Protein AF-A0A942ESG7-F1 (afdb_monomer_lite)

Sequence (180 aa):
MNRHSLRYFFATLFFISLSFQPDFSFAFRNLGAPVKEGISWGSYVGPGKTGRTDTIYVVLGRYKESVSLLAVHPDTGEIRQFDGPLPNEMGSWGFAVDQENRIYLGSYYHAHLLRFDPRTGMWEDLGRPAGESESFICALTTAPDGKIWGGTFPSAKLFSYDPKTGETKNLVALSIGDLE

Structure (mmCIF, N/CA/C/O backbone):
data_AF-A0A942ESG7-F1
#
_entry.id   AF-A0A942ESG7-F1
#
loop_
_atom_site.group_PDB
_atom_site.id
_atom_site.type_symbol
_atom_site.label_atom_id
_atom_site.label_alt_id
_atom_site.label_comp_id
_atom_site.label_asym_id
_atom_site.label_entity_id
_atom_site.label_seq_id
_atom_site.pdbx_PDB_ins_code
_atom_site.Cartn_x
_atom_site.Cartn_y
_atom_site.Cartn_z
_atom_site.occupancy
_atom_site.B_iso_or_equiv
_atom_site.auth_seq_id
_atom_site.auth_comp_id
_atom_site.auth_asym_id
_atom_site.auth_atom_id
_atom_site.pdbx_PDB_model_num
ATOM 1 N N . MET A 1 1 ? -8.367 60.942 74.902 1.00 49.50 1 MET A N 1
ATOM 2 C CA . MET A 1 1 ? -7.879 60.246 73.690 1.00 49.50 1 MET A CA 1
ATOM 3 C C . MET A 1 1 ? -8.460 60.971 72.480 1.00 49.50 1 MET A C 1
ATOM 5 O O . MET A 1 1 ? -9.675 61.055 72.366 1.00 49.50 1 MET A O 1
ATOM 9 N N . ASN A 1 2 ? -7.614 61.661 71.710 1.00 40.72 2 ASN A N 1
ATOM 10 C CA . ASN A 1 2 ? -8.004 62.770 70.826 1.00 40.72 2 ASN A CA 1
ATOM 11 C C . ASN A 1 2 ? -8.601 62.296 69.485 1.00 40.72 2 ASN A C 1
ATOM 13 O O . ASN A 1 2 ? -8.069 61.384 68.860 1.00 40.72 2 ASN A O 1
ATOM 17 N N . ARG A 1 3 ? -9.653 62.979 69.001 1.00 53.31 3 ARG A N 1
ATOM 18 C CA . ARG A 1 3 ? -10.424 62.695 67.761 1.00 53.31 3 ARG A CA 1
ATOM 19 C C . ARG A 1 3 ? -9.614 62.670 66.447 1.00 53.31 3 ARG A C 1
ATOM 21 O O . ARG A 1 3 ? -10.177 62.355 65.402 1.00 53.31 3 ARG A O 1
ATOM 28 N N . HIS A 1 4 ? -8.316 62.968 66.480 1.00 50.47 4 HIS A N 1
ATOM 29 C CA . HIS A 1 4 ? -7.444 63.013 65.302 1.00 50.47 4 HIS A CA 1
ATOM 30 C C . HIS A 1 4 ? -6.685 61.706 65.008 1.00 50.47 4 HIS A C 1
ATOM 32 O O . HIS A 1 4 ? -6.211 61.546 63.887 1.00 50.47 4 HIS A O 1
ATOM 38 N N . SER A 1 5 ? -6.614 60.740 65.936 1.00 51.72 5 SER A N 1
ATOM 39 C CA . SER A 1 5 ? -5.958 59.441 65.676 1.00 51.72 5 SER A CA 1
ATOM 40 C C . SER A 1 5 ? -6.880 58.391 65.040 1.00 51.72 5 SER A C 1
ATOM 42 O O . SER A 1 5 ? -6.401 57.420 64.464 1.00 51.72 5 SER A O 1
ATOM 44 N N . LEU A 1 6 ? -8.201 58.596 65.077 1.00 47.41 6 LEU A N 1
ATOM 45 C CA . LEU A 1 6 ? -9.182 57.646 64.534 1.00 47.41 6 LEU A CA 1
ATOM 46 C C . LEU A 1 6 ? -9.360 57.766 63.008 1.00 47.41 6 LEU A C 1
ATOM 48 O O . LEU A 1 6 ? -9.859 56.851 62.359 1.00 47.41 6 LEU A O 1
ATOM 52 N N . ARG A 1 7 ? -8.923 58.887 62.420 1.00 47.88 7 ARG A N 1
ATOM 53 C CA . ARG A 1 7 ? -9.094 59.182 60.989 1.00 47.88 7 ARG A CA 1
ATOM 54 C C . ARG A 1 7 ? -8.054 58.498 60.093 1.00 47.88 7 ARG A C 1
ATOM 56 O O . ARG A 1 7 ? -8.309 58.331 58.907 1.00 47.88 7 ARG A O 1
ATOM 63 N N . TYR A 1 8 ? -6.934 58.054 60.664 1.00 45.88 8 TYR A N 1
ATOM 64 C CA . TYR A 1 8 ? -5.909 57.292 59.944 1.00 45.88 8 TYR A CA 1
ATOM 65 C C . TYR A 1 8 ? -6.082 55.777 60.065 1.00 45.88 8 TYR A C 1
ATOM 67 O O . TYR A 1 8 ? -5.559 55.053 59.232 1.00 45.88 8 TYR A O 1
ATOM 75 N N . PHE A 1 9 ? -6.854 55.286 61.041 1.00 46.34 9 PHE A N 1
ATOM 76 C CA . PHE A 1 9 ? -7.061 53.844 61.222 1.00 46.34 9 PHE A CA 1
ATOM 77 C C . PHE A 1 9 ? -8.028 53.250 60.182 1.00 46.34 9 PHE A C 1
ATOM 79 O O . PHE A 1 9 ? -7.876 52.107 59.764 1.00 46.34 9 PHE A O 1
ATOM 86 N N . PHE A 1 10 ? -8.994 54.044 59.708 1.00 44.81 10 PHE A N 1
ATOM 87 C CA . PHE A 1 10 ? -9.919 53.623 58.648 1.00 44.81 10 PHE A CA 1
ATOM 88 C C . PHE A 1 10 ? -9.341 53.749 57.231 1.00 44.81 10 PHE A C 1
ATOM 90 O O . PHE A 1 10 ? -9.811 53.064 56.327 1.00 44.81 10 PHE A O 1
ATOM 97 N N . ALA A 1 11 ? -8.310 54.576 57.025 1.00 43.50 11 ALA A N 1
ATOM 98 C CA . ALA A 1 11 ? -7.682 54.735 55.711 1.00 43.50 11 ALA A CA 1
ATOM 99 C C . ALA A 1 11 ? -6.762 53.555 55.344 1.00 43.50 11 ALA A C 1
ATOM 101 O O . ALA A 1 11 ? -6.605 53.249 54.167 1.00 43.50 11 ALA A O 1
ATOM 102 N N . THR A 1 12 ? -6.200 52.849 56.329 1.00 45.75 12 THR A N 1
ATOM 103 C CA . THR A 1 12 ? -5.349 51.671 56.091 1.00 45.75 12 THR A CA 1
ATOM 104 C C . THR A 1 12 ? -6.135 50.374 55.910 1.00 45.75 12 THR A C 1
ATOM 106 O O . THR A 1 12 ? -5.632 49.457 55.268 1.00 45.75 12 THR A O 1
ATOM 109 N N . LEU A 1 13 ? -7.375 50.280 56.408 1.00 46.22 13 LEU A N 1
ATOM 110 C CA . LEU A 1 13 ? -8.170 49.052 56.269 1.00 46.22 13 LEU A CA 1
ATOM 111 C C . LEU A 1 13 ? -8.894 48.930 54.918 1.00 46.22 13 LEU A C 1
ATOM 113 O O . LEU A 1 13 ? -9.258 47.827 54.525 1.00 46.22 13 LEU A O 1
ATOM 117 N N . PHE A 1 14 ? -9.071 50.032 54.181 1.00 41.00 14 PHE A N 1
ATOM 118 C CA . PHE A 1 14 ? -9.708 50.010 52.856 1.00 41.00 14 PHE A CA 1
ATOM 119 C C . PHE A 1 14 ? -8.733 49.681 51.709 1.00 41.00 14 PHE A C 1
ATOM 121 O O . PHE A 1 14 ? -9.160 49.480 50.578 1.00 41.00 14 PHE A O 1
ATOM 128 N N . PHE A 1 15 ? -7.428 49.594 51.988 1.00 44.31 15 PHE A N 1
ATOM 129 C CA . PHE A 1 15 ? -6.408 49.266 50.983 1.00 44.31 15 PHE A CA 1
ATOM 130 C C . PHE A 1 15 ? -6.013 47.782 50.944 1.00 44.31 15 PHE A C 1
ATOM 132 O O . PHE A 1 15 ? -5.276 47.376 50.052 1.00 44.31 15 PHE A O 1
ATOM 139 N N . ILE A 1 16 ? -6.496 46.960 51.882 1.00 45.94 16 ILE A N 1
ATOM 140 C CA . ILE A 1 16 ? -6.141 45.529 51.959 1.00 45.94 16 ILE A CA 1
ATOM 141 C C . ILE A 1 16 ? -7.266 44.628 51.416 1.00 45.94 16 ILE A C 1
ATOM 143 O O . ILE A 1 16 ? -7.025 43.481 51.049 1.00 45.94 16 ILE A O 1
ATOM 147 N N . SER A 1 17 ? -8.491 45.138 51.273 1.00 46.31 17 SER A N 1
ATOM 148 C CA . SER A 1 17 ? -9.637 44.366 50.773 1.00 46.31 17 SER A CA 1
ATOM 149 C C . SER A 1 17 ? -9.781 44.335 49.244 1.00 46.31 17 SER A C 1
ATOM 151 O O . SER A 1 17 ? -10.730 43.732 48.750 1.00 46.31 17 SER A O 1
ATOM 153 N N . LEU A 1 18 ? -8.852 44.928 48.483 1.00 50.50 18 LEU A N 1
ATOM 154 C CA . LEU A 1 18 ? -8.934 45.017 47.017 1.00 50.50 18 LEU A CA 1
ATOM 155 C C . LEU A 1 18 ? -7.843 44.235 46.262 1.00 50.50 18 LEU A C 1
ATOM 157 O O . LEU A 1 18 ? -7.503 44.599 45.140 1.00 50.50 18 LEU A O 1
ATOM 161 N N . SER A 1 19 ? -7.306 43.161 46.853 1.00 50.06 19 SER A N 1
ATOM 162 C CA . SER A 1 19 ? -6.252 42.352 46.209 1.00 50.06 19 SER A CA 1
ATOM 163 C C . SER A 1 19 ? -6.524 40.850 46.153 1.00 50.06 19 SER A C 1
ATOM 165 O O . SER A 1 19 ? -5.665 40.108 45.691 1.00 50.06 19 SER A O 1
ATOM 167 N N . PHE A 1 20 ? -7.709 40.375 46.546 1.00 52.66 20 PHE A N 1
ATOM 168 C CA . PHE A 1 20 ? -8.137 39.025 46.165 1.00 52.66 20 PHE A CA 1
ATOM 169 C C . PHE A 1 20 ? -8.749 39.078 44.767 1.00 52.66 20 PHE A C 1
ATOM 171 O O . PHE A 1 20 ? -9.961 38.975 44.586 1.00 52.66 20 PHE A O 1
ATOM 178 N N . GLN A 1 21 ? -7.896 39.270 43.761 1.00 60.12 21 GLN A N 1
ATOM 179 C CA . GLN A 1 21 ? -8.247 38.754 42.448 1.00 60.12 21 GLN A CA 1
ATOM 180 C C . GLN A 1 21 ? -8.200 37.227 42.573 1.00 60.12 21 GLN A C 1
ATOM 182 O O . GLN A 1 21 ? -7.204 36.712 43.083 1.00 60.12 21 GLN A O 1
ATOM 187 N N . PRO A 1 22 ? -9.251 36.480 42.195 1.00 56.66 22 PRO A N 1
ATOM 188 C CA . PRO A 1 22 ? -9.067 35.057 41.975 1.00 56.66 22 PRO A CA 1
ATOM 189 C C . PRO A 1 22 ? -7.935 34.936 40.960 1.00 56.66 22 PRO A C 1
ATOM 191 O O . PRO A 1 22 ? -8.008 35.554 39.895 1.00 56.66 22 PRO A O 1
ATOM 194 N N . ASP A 1 23 ? -6.886 34.194 41.310 1.00 56.97 23 ASP A N 1
ATOM 195 C CA . ASP A 1 23 ? -5.891 33.753 40.346 1.00 56.97 23 ASP A CA 1
ATOM 196 C C . ASP A 1 23 ? -6.646 32.923 39.306 1.00 56.97 23 ASP A C 1
ATOM 198 O O . ASP A 1 23 ? -6.807 31.707 39.430 1.00 56.97 23 ASP A O 1
ATOM 202 N N . PHE A 1 24 ? -7.174 33.586 38.279 1.00 54.94 24 PHE A N 1
ATOM 203 C CA . PHE A 1 24 ? -7.526 32.925 37.044 1.00 54.94 24 PHE A CA 1
ATOM 204 C C . PHE A 1 24 ? -6.198 32.460 36.475 1.00 54.94 24 PHE A C 1
ATOM 206 O O . PHE A 1 24 ? -5.522 33.165 35.728 1.00 54.94 24 PHE A O 1
ATOM 213 N N . SER A 1 25 ? -5.803 31.255 36.883 1.00 60.84 25 SER A N 1
ATOM 214 C CA . SER A 1 25 ? -4.824 30.479 36.161 1.00 60.84 25 SER A CA 1
ATOM 215 C C . SER A 1 25 ? -5.419 30.274 34.777 1.00 60.84 25 SER A C 1
ATOM 217 O O . SER A 1 25 ? -6.235 29.381 34.542 1.00 60.84 25 SER A O 1
ATOM 219 N N . PHE A 1 26 ? -5.040 31.144 33.845 1.00 60.62 26 PHE A N 1
ATOM 220 C CA . PHE A 1 26 ? -5.055 30.801 32.440 1.00 60.62 26 PHE A CA 1
ATOM 221 C C . PHE A 1 26 ? -4.029 29.685 32.291 1.00 60.62 26 PHE A C 1
ATOM 223 O O . PHE A 1 26 ? -2.863 29.915 31.976 1.00 60.62 26 PHE A O 1
ATOM 230 N N . ALA A 1 27 ? -4.451 28.462 32.606 1.00 67.56 27 ALA A N 1
ATOM 231 C CA . ALA A 1 27 ? -3.692 27.281 32.283 1.00 67.56 27 ALA A CA 1
ATOM 232 C C . ALA A 1 27 ? -3.605 27.268 30.761 1.00 67.56 27 ALA A C 1
ATOM 234 O O . ALA A 1 27 ? -4.578 26.971 30.064 1.00 67.56 27 ALA A O 1
ATOM 235 N N . PHE A 1 28 ? -2.446 27.659 30.240 1.00 67.44 28 PHE A N 1
ATOM 236 C CA . PHE A 1 28 ? -2.124 27.439 28.848 1.00 67.44 28 PHE A CA 1
ATOM 237 C C . PHE A 1 28 ? -2.151 25.927 28.631 1.00 67.44 28 PHE A C 1
ATOM 239 O O . PHE A 1 28 ? -1.217 25.204 28.980 1.00 67.44 28 PHE A O 1
ATOM 246 N N . ARG A 1 29 ? -3.275 25.424 28.118 1.00 70.88 29 ARG A N 1
ATOM 247 C CA . ARG A 1 29 ? -3.389 24.032 27.717 1.00 70.88 29 ARG A CA 1
ATOM 248 C C . ARG A 1 29 ? -2.702 23.926 26.370 1.00 70.88 29 ARG A C 1
ATOM 250 O O . ARG A 1 29 ? -3.257 24.341 25.358 1.00 70.88 29 ARG A O 1
ATOM 257 N N . ASN A 1 30 ? -1.491 23.381 26.362 1.00 64.00 30 ASN A N 1
ATOM 258 C CA . ASN A 1 30 ? -0.851 22.983 25.120 1.00 64.00 30 ASN A CA 1
ATOM 259 C C . ASN A 1 30 ? -1.718 21.885 24.479 1.00 64.00 30 ASN A C 1
ATOM 261 O O . ASN A 1 30 ? -1.770 20.759 24.969 1.00 64.00 30 ASN A O 1
ATOM 265 N N . LEU A 1 31 ? -2.456 22.250 23.430 1.00 70.75 31 LEU A N 1
ATOM 266 C CA . LEU A 1 31 ? -3.305 21.345 22.651 1.00 70.75 31 LEU A CA 1
ATOM 267 C C . LEU A 1 31 ? -2.511 20.598 21.562 1.00 70.75 31 LEU A C 1
ATOM 269 O O . LEU A 1 31 ? -3.108 19.911 20.739 1.00 70.75 31 LEU A O 1
ATOM 273 N N . GLY A 1 32 ? -1.181 20.727 21.558 1.00 61.00 32 GLY A N 1
ATOM 274 C CA . GLY A 1 32 ? -0.298 20.245 20.504 1.00 61.00 32 GLY A CA 1
ATOM 275 C C . GLY A 1 32 ? -0.076 21.287 19.406 1.00 61.00 32 GLY A C 1
ATOM 276 O O . GLY A 1 32 ? -0.532 22.430 19.486 1.00 61.00 32 GLY A O 1
ATOM 277 N N . ALA A 1 33 ? 0.660 20.895 18.366 1.00 57.88 33 ALA A N 1
ATOM 278 C CA . ALA A 1 33 ? 0.777 21.705 17.161 1.00 57.88 33 ALA A CA 1
ATOM 279 C C . ALA A 1 33 ? -0.577 21.713 16.422 1.00 57.88 33 ALA A C 1
ATOM 281 O O . ALA A 1 33 ? -1.153 20.640 16.230 1.00 57.88 33 ALA A O 1
ATOM 282 N N . PRO A 1 34 ? -1.104 22.878 15.997 1.00 57.72 34 PRO A N 1
ATOM 283 C CA . PRO A 1 34 ? -2.307 22.908 15.171 1.00 57.72 34 PRO A CA 1
ATOM 284 C C . PRO A 1 34 ? -2.063 22.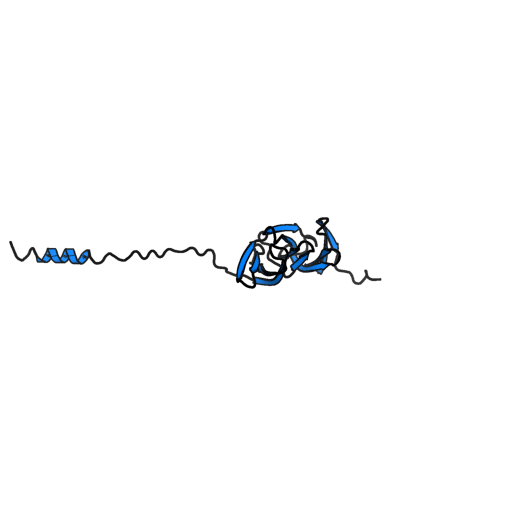117 13.881 1.00 57.72 34 PRO A C 1
ATOM 286 O O . PRO A 1 34 ? -0.980 22.222 13.300 1.00 57.72 34 PRO A O 1
ATOM 289 N N . VAL A 1 35 ? -3.059 21.353 13.417 1.00 57.06 35 VAL A N 1
ATOM 290 C CA . VAL A 1 35 ? -3.019 20.731 12.084 1.00 57.06 35 VAL A CA 1
ATOM 291 C C . VAL A 1 35 ? -2.985 21.869 11.070 1.00 57.06 35 VAL A C 1
ATOM 293 O O . VAL A 1 35 ? -3.993 22.537 10.855 1.00 57.06 35 VAL A O 1
ATOM 296 N N . LYS A 1 36 ? -1.803 22.159 10.520 1.00 58.41 36 LYS A N 1
ATOM 297 C CA . LYS A 1 36 ? -1.631 23.286 9.594 1.00 58.41 36 LYS A CA 1
ATOM 298 C C . LYS A 1 36 ? -2.203 22.964 8.218 1.00 58.41 36 LYS A C 1
ATOM 300 O O . LYS A 1 36 ? -2.781 23.846 7.608 1.00 58.41 36 LYS A O 1
ATOM 305 N N . GLU A 1 37 ? -2.115 21.701 7.807 1.00 64.31 37 GLU A N 1
ATOM 306 C CA . GLU A 1 37 ? -2.638 21.133 6.564 1.00 64.31 37 GLU A CA 1
ATOM 307 C C . GLU A 1 37 ? -2.850 19.626 6.789 1.00 64.31 37 GLU A C 1
ATOM 309 O O . GLU A 1 37 ? -1.988 18.963 7.363 1.00 64.31 37 GLU A O 1
ATOM 314 N N . GLY A 1 38 ? -3.991 19.078 6.368 1.00 68.19 38 GLY A N 1
ATOM 315 C CA . GLY A 1 38 ? -4.272 17.643 6.399 1.00 68.19 38 GLY A CA 1
ATOM 316 C C . GLY A 1 38 ? -5.084 17.268 5.169 1.00 68.19 38 GLY A C 1
ATOM 317 O O . GLY A 1 38 ? -6.184 17.781 4.976 1.00 68.19 38 GLY A O 1
ATOM 318 N N . ILE A 1 39 ? -4.526 16.417 4.312 1.00 83.50 39 ILE A N 1
ATOM 319 C CA . ILE A 1 39 ? -5.171 15.979 3.075 1.00 83.50 39 ILE A CA 1
ATOM 320 C C . ILE A 1 39 ? -5.760 14.595 3.321 1.00 83.50 39 ILE A C 1
ATOM 322 O O . ILE A 1 39 ? -5.032 13.667 3.671 1.00 83.50 39 ILE A O 1
ATOM 326 N N . SER A 1 40 ? -7.066 14.446 3.105 1.00 87.25 40 SER A N 1
ATOM 327 C CA . SER A 1 40 ? -7.681 13.129 2.943 1.00 87.25 40 SER A CA 1
ATOM 328 C C . SER A 1 40 ? -7.472 12.678 1.503 1.00 87.25 40 SER A C 1
ATOM 330 O O . SER A 1 40 ? -8.113 13.201 0.594 1.00 87.25 40 SER A O 1
ATOM 332 N N . TRP A 1 41 ? -6.568 11.725 1.297 1.00 86.88 41 TRP A N 1
ATOM 333 C CA . TRP A 1 41 ? -6.259 11.189 -0.029 1.00 86.88 41 TRP A CA 1
ATOM 334 C C . TRP A 1 41 ? -7.356 10.253 -0.515 1.00 86.88 41 TRP A C 1
ATOM 336 O O . TRP A 1 41 ? -7.747 10.309 -1.674 1.00 86.88 41 TRP A O 1
ATOM 346 N N . GLY A 1 42 ? -7.906 9.437 0.378 1.00 89.12 42 GLY A N 1
ATOM 347 C CA . GLY A 1 42 ? -8.994 8.531 0.047 1.00 89.12 42 GLY A CA 1
ATOM 348 C C . GLY A 1 42 ? -9.686 7.991 1.285 1.00 89.12 42 GLY A C 1
ATOM 349 O O . GLY A 1 42 ? -9.171 8.083 2.402 1.00 89.12 42 GLY A O 1
ATOM 350 N N . SER A 1 43 ? -10.875 7.440 1.072 1.00 93.62 43 SER A N 1
ATOM 351 C CA . SER A 1 43 ? -11.638 6.734 2.094 1.00 93.62 43 SER A CA 1
ATOM 352 C C . SER A 1 43 ? -12.091 5.394 1.537 1.00 93.62 43 SER A C 1
ATOM 354 O O . SER A 1 43 ? -12.679 5.339 0.459 1.00 93.62 43 SER A O 1
ATOM 356 N N . TYR A 1 44 ? -11.804 4.323 2.265 1.00 95.38 44 TYR A N 1
ATOM 357 C CA . TYR A 1 44 ? -11.986 2.950 1.811 1.00 95.38 44 TYR A CA 1
ATOM 358 C C . TYR A 1 44 ? -12.700 2.143 2.879 1.00 95.38 44 TYR A C 1
ATOM 360 O O . TYR A 1 44 ? -12.501 2.361 4.068 1.00 95.38 44 TYR A O 1
ATOM 368 N N . VAL A 1 45 ? -13.519 1.185 2.469 1.00 96.38 45 VAL A N 1
ATOM 369 C CA . VAL A 1 45 ? -14.067 0.191 3.392 1.00 96.38 45 VAL A CA 1
ATOM 370 C C . VAL A 1 45 ? -13.109 -0.995 3.418 1.00 96.38 45 VAL A C 1
ATOM 372 O O . VAL A 1 45 ? -12.670 -1.460 2.367 1.00 96.38 45 VAL A O 1
ATOM 375 N N . GLY A 1 46 ? -12.768 -1.475 4.610 1.00 96.19 46 GLY A N 1
ATOM 376 C CA . GLY A 1 46 ? -11.800 -2.550 4.782 1.00 96.19 46 GLY A CA 1
ATOM 377 C C . GLY A 1 46 ? -12.053 -3.405 6.022 1.00 96.19 46 GLY A C 1
ATOM 378 O O . GLY A 1 46 ? -13.001 -3.164 6.778 1.00 96.19 46 GLY A O 1
ATOM 379 N N . PRO A 1 47 ? -11.225 -4.441 6.215 1.00 97.56 47 PRO A N 1
ATOM 380 C CA . PRO A 1 47 ? -11.346 -5.344 7.346 1.00 97.56 47 PRO A CA 1
ATOM 381 C C . PRO A 1 47 ? -10.913 -4.673 8.651 1.00 97.56 47 PRO A C 1
ATOM 383 O O . PRO A 1 47 ? -9.861 -4.047 8.701 1.00 97.56 47 PRO A O 1
ATOM 386 N N . GLY A 1 48 ? -11.689 -4.843 9.718 1.00 95.06 48 GLY A N 1
ATOM 387 C CA . GLY A 1 48 ? -11.287 -4.470 11.070 1.00 95.06 48 GLY A CA 1
ATOM 388 C C . GLY A 1 48 ? -10.444 -5.547 11.758 1.00 95.06 48 GLY A C 1
ATOM 389 O O . GLY A 1 48 ? -10.005 -6.530 11.160 1.00 95.06 48 GLY A O 1
ATOM 390 N N . LYS A 1 49 ? -10.265 -5.415 13.079 1.00 93.69 49 LYS A N 1
ATOM 391 C CA . LYS A 1 49 ? -9.448 -6.339 13.899 1.00 93.69 49 LYS A CA 1
ATOM 392 C C . LYS A 1 49 ? -9.882 -7.806 13.839 1.00 93.69 49 LYS A C 1
ATOM 394 O O . LYS A 1 49 ? -9.077 -8.694 14.105 1.00 93.69 49 LYS A O 1
ATOM 399 N N . THR A 1 50 ? -11.156 -8.055 13.552 1.00 92.94 50 THR A N 1
ATOM 400 C CA . THR A 1 50 ? -11.737 -9.403 13.493 1.00 92.94 50 THR A CA 1
ATOM 401 C C . THR A 1 50 ? -11.626 -10.038 12.104 1.00 92.94 50 THR A C 1
ATOM 403 O O . THR A 1 50 ? -12.032 -11.183 11.931 1.00 92.94 50 THR A O 1
ATOM 406 N N . GLY A 1 51 ? -11.110 -9.302 11.111 1.00 93.06 51 GLY A N 1
ATOM 407 C CA . GLY A 1 51 ? -11.106 -9.700 9.702 1.00 93.06 51 GLY A CA 1
ATOM 408 C C . GLY A 1 51 ? -12.448 -9.493 8.993 1.00 93.06 51 GLY A C 1
ATOM 409 O O . GLY A 1 51 ? -12.537 -9.703 7.789 1.00 93.06 51 GLY A O 1
ATOM 410 N N . ARG A 1 52 ? -13.503 -9.068 9.702 1.00 94.56 52 ARG A N 1
ATOM 411 C CA . ARG A 1 52 ? -14.761 -8.662 9.064 1.00 94.56 52 ARG A CA 1
ATOM 412 C C . ARG A 1 52 ? -14.591 -7.288 8.436 1.00 94.56 52 ARG A C 1
ATOM 414 O O . ARG A 1 52 ? -13.946 -6.419 9.008 1.00 94.56 52 ARG A O 1
ATOM 421 N N . THR A 1 53 ? -15.204 -7.085 7.278 1.00 95.62 53 THR A N 1
ATOM 422 C CA . THR A 1 53 ? -15.281 -5.780 6.619 1.00 95.62 53 THR A CA 1
ATOM 423 C C . THR A 1 53 ? -16.277 -4.882 7.353 1.00 95.62 53 THR A C 1
ATOM 425 O O . THR A 1 53 ? -17.465 -4.876 7.043 1.00 95.62 53 THR A O 1
ATOM 428 N N . ASP A 1 54 ? -15.796 -4.177 8.372 1.00 95.88 54 ASP A N 1
ATOM 429 C CA . ASP A 1 54 ? -16.602 -3.372 9.298 1.00 95.88 54 ASP A CA 1
ATOM 430 C C . ASP A 1 54 ? -15.935 -2.036 9.665 1.00 95.88 54 ASP A C 1
ATOM 432 O O . ASP A 1 54 ? -16.366 -1.356 10.592 1.00 95.88 54 ASP A O 1
ATOM 436 N N . THR A 1 55 ? -14.878 -1.648 8.948 1.00 98.00 55 THR A N 1
ATOM 437 C CA . THR A 1 55 ? -14.072 -0.468 9.268 1.00 98.00 55 THR A CA 1
ATOM 438 C C . THR A 1 55 ? -13.951 0.441 8.048 1.00 98.00 55 THR A C 1
ATOM 440 O O . THR A 1 55 ? -13.706 -0.021 6.932 1.00 98.00 55 THR A O 1
ATOM 443 N N . ILE A 1 56 ? -14.103 1.750 8.261 1.00 97.50 56 ILE A N 1
ATOM 444 C CA . ILE A 1 56 ? -13.784 2.772 7.260 1.00 97.50 56 ILE A CA 1
ATOM 445 C C . ILE A 1 56 ? -12.357 3.251 7.510 1.00 97.50 56 ILE A C 1
ATOM 447 O O . ILE A 1 56 ? -12.014 3.672 8.611 1.00 97.50 56 ILE A O 1
ATOM 451 N N . TYR A 1 57 ? -11.536 3.212 6.476 1.00 96.56 57 TYR A N 1
ATOM 452 C CA . TYR A 1 57 ? -10.167 3.684 6.476 1.00 96.56 57 TYR A CA 1
ATOM 453 C C . TYR A 1 57 ? -10.060 5.020 5.762 1.00 96.56 57 TYR A C 1
ATOM 455 O O . TYR A 1 57 ? -10.403 5.108 4.588 1.00 96.56 57 TYR A O 1
ATOM 463 N N . VAL A 1 58 ? -9.545 6.044 6.439 1.00 94.81 58 VAL A N 1
ATOM 464 C CA . VAL A 1 58 ? -9.216 7.335 5.820 1.00 94.81 58 VAL A CA 1
ATOM 465 C C . VAL A 1 58 ? -7.702 7.465 5.734 1.00 94.81 58 VAL A C 1
ATOM 467 O O . VAL A 1 58 ? -7.012 7.410 6.753 1.00 94.81 58 VAL A O 1
ATOM 470 N N . VAL A 1 59 ? -7.187 7.632 4.517 1.00 93.62 59 VAL A N 1
ATOM 471 C CA . VAL A 1 59 ? -5.756 7.839 4.270 1.00 93.62 59 VAL A CA 1
ATOM 472 C C . VAL A 1 59 ? -5.461 9.324 4.387 1.00 93.62 59 VAL A C 1
ATOM 474 O O . VAL A 1 59 ? -5.868 10.121 3.540 1.00 93.62 59 VAL A O 1
ATOM 477 N N . LEU A 1 60 ? -4.751 9.697 5.445 1.00 90.38 60 LEU A N 1
ATOM 478 C CA . LEU A 1 60 ? -4.315 11.059 5.685 1.00 90.38 60 LEU A CA 1
ATOM 479 C C . LEU A 1 60 ? -2.867 11.247 5.245 1.00 90.38 60 LEU A C 1
ATOM 481 O O . LEU A 1 60 ? -1.976 10.464 5.573 1.00 90.38 60 LEU A O 1
ATOM 485 N N . GLY A 1 61 ? -2.638 12.334 4.521 1.00 85.88 61 GLY A N 1
ATOM 486 C CA . GLY A 1 61 ? -1.317 12.804 4.152 1.00 85.88 61 GLY A CA 1
ATOM 487 C C . GLY A 1 61 ? -1.085 14.205 4.690 1.00 85.88 61 GLY A C 1
ATOM 488 O O . GLY A 1 61 ? -1.972 15.062 4.653 1.00 85.88 61 GLY A O 1
ATOM 489 N N . ARG A 1 62 ? 0.128 14.425 5.181 1.00 82.94 62 ARG A N 1
ATOM 490 C CA . ARG A 1 62 ? 0.641 15.724 5.604 1.00 82.94 62 ARG A CA 1
ATOM 491 C C . ARG A 1 62 ? 1.966 15.942 4.887 1.00 82.94 62 ARG A C 1
ATOM 493 O O . ARG A 1 62 ? 2.722 14.997 4.659 1.00 82.94 62 ARG A O 1
ATOM 500 N N . TYR A 1 63 ? 2.211 17.174 4.461 1.00 81.06 63 TYR A N 1
ATOM 501 C CA . TYR A 1 63 ? 3.395 17.490 3.673 1.00 81.06 63 TYR A CA 1
ATOM 502 C C . TYR A 1 63 ? 4.671 17.170 4.462 1.00 81.06 63 TYR A C 1
ATOM 504 O O . TYR A 1 63 ? 4.835 17.653 5.579 1.00 81.06 63 TYR A O 1
ATOM 512 N N . LYS A 1 64 ? 5.576 16.380 3.865 1.00 80.31 64 LYS A N 1
ATOM 513 C CA . LYS A 1 64 ? 6.828 15.909 4.494 1.00 80.31 64 LYS A CA 1
ATOM 514 C C . LYS A 1 64 ? 6.626 15.214 5.849 1.00 80.31 64 LYS A C 1
ATOM 516 O O . LYS A 1 64 ? 7.477 15.289 6.726 1.00 80.31 64 LYS A O 1
ATOM 521 N N . GLU A 1 65 ? 5.528 14.494 6.015 1.00 87.12 65 GLU A N 1
ATOM 522 C CA . GLU A 1 65 ? 5.310 13.622 7.170 1.00 87.12 65 GLU A CA 1
ATOM 523 C C . GLU A 1 65 ? 4.960 12.207 6.700 1.00 87.12 65 GLU A C 1
ATOM 525 O O . GLU A 1 65 ? 4.762 11.973 5.507 1.00 87.12 65 GLU A O 1
ATOM 530 N N . SER A 1 66 ? 4.910 11.261 7.637 1.00 88.94 66 SER A N 1
ATOM 531 C CA . SER A 1 66 ? 4.423 9.911 7.361 1.00 88.94 66 SER A CA 1
ATOM 532 C C . SER A 1 66 ? 2.950 9.937 6.946 1.00 88.94 66 SER A C 1
ATOM 534 O O . SER A 1 66 ? 2.156 10.737 7.451 1.00 88.94 66 SER A O 1
ATOM 536 N N . VAL A 1 67 ? 2.556 9.003 6.083 1.00 90.44 67 VAL A N 1
ATOM 537 C CA . VAL A 1 67 ? 1.149 8.636 5.902 1.00 90.44 67 VAL A CA 1
ATOM 538 C C . VAL A 1 67 ? 0.534 8.256 7.249 1.00 90.44 67 VAL A C 1
ATOM 540 O O . VAL A 1 67 ? 1.153 7.547 8.038 1.00 90.44 67 VAL A O 1
ATOM 543 N N . SER A 1 68 ? -0.692 8.695 7.509 1.00 91.25 68 SER A N 1
ATOM 544 C CA . SER A 1 68 ? -1.477 8.244 8.659 1.00 91.25 68 SER A CA 1
ATOM 545 C C . SER A 1 68 ? -2.733 7.543 8.154 1.00 91.25 68 SER A C 1
ATOM 547 O O . SER A 1 68 ? -3.411 8.032 7.253 1.00 91.25 68 SER A O 1
ATOM 549 N N . LEU A 1 69 ? -3.072 6.404 8.745 1.00 93.62 69 LEU A N 1
ATOM 550 C CA . LEU A 1 69 ? -4.292 5.667 8.448 1.00 93.62 69 LEU A CA 1
ATOM 551 C C . LEU A 1 69 ? -5.251 5.792 9.631 1.00 93.62 69 LEU A C 1
ATOM 553 O O . LEU A 1 69 ? -4.939 5.357 10.740 1.00 93.62 69 LEU A O 1
ATOM 557 N N . LEU A 1 70 ? -6.417 6.393 9.403 1.00 95.12 70 LEU A N 1
ATOM 558 C CA . LEU A 1 70 ? -7.484 6.428 10.397 1.00 95.12 70 LEU A CA 1
ATOM 559 C C . LEU A 1 70 ? -8.413 5.240 10.187 1.00 95.12 70 LEU A C 1
ATOM 561 O O . LEU A 1 70 ? -9.032 5.139 9.135 1.00 95.12 70 LEU A O 1
ATOM 565 N N . ALA A 1 71 ? -8.540 4.380 11.190 1.00 96.88 71 ALA A N 1
ATOM 566 C CA . ALA A 1 71 ? -9.572 3.356 11.266 1.00 96.88 71 ALA A CA 1
ATOM 567 C C . ALA A 1 71 ? -10.776 3.920 12.027 1.00 96.88 71 ALA A C 1
ATOM 569 O O . ALA A 1 71 ? -10.660 4.260 13.206 1.00 96.88 71 ALA A O 1
ATOM 570 N N . VAL A 1 72 ? -11.916 4.020 11.352 1.00 97.62 72 VAL A N 1
ATOM 571 C CA . VAL A 1 72 ? -13.162 4.577 11.875 1.00 97.62 72 VAL A CA 1
ATOM 572 C C . VAL A 1 72 ? -14.197 3.464 11.971 1.00 97.62 72 VAL A C 1
ATOM 574 O O . VAL A 1 72 ? -14.527 2.825 10.969 1.00 97.62 72 VAL A O 1
ATOM 577 N N . HIS A 1 73 ? -14.728 3.245 13.172 1.00 96.19 73 HIS A N 1
ATOM 578 C CA . HIS A 1 73 ? -15.880 2.372 13.359 1.00 96.19 73 HIS A CA 1
ATOM 579 C C . HIS A 1 73 ? -17.138 3.101 12.857 1.00 96.19 73 HIS A C 1
ATOM 581 O O . HIS A 1 73 ? -17.484 4.147 13.413 1.00 96.19 73 HIS A O 1
ATOM 587 N N . PRO A 1 74 ? -17.851 2.579 11.844 1.00 95.00 74 PRO A N 1
ATOM 588 C CA . PRO A 1 74 ? -18.920 3.315 11.170 1.00 95.00 74 PRO A CA 1
ATOM 589 C C . PRO A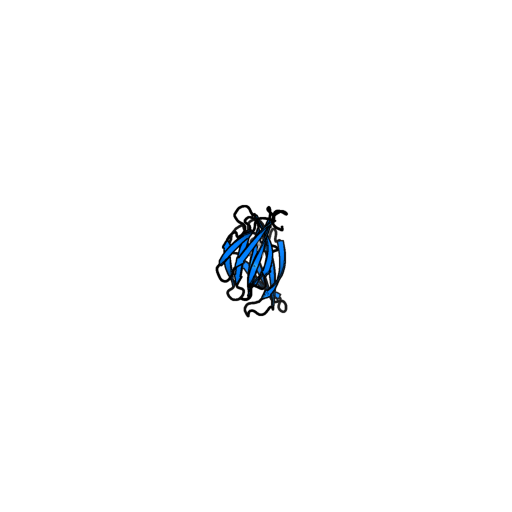 1 74 ? -20.111 3.618 12.088 1.00 95.00 74 PRO A C 1
ATOM 591 O O . PRO A 1 74 ? -20.656 4.714 12.019 1.00 95.00 74 PRO A O 1
ATOM 594 N N . ASP A 1 75 ? -20.479 2.689 12.979 1.00 94.25 75 ASP A N 1
ATOM 595 C CA . ASP A 1 75 ? -21.656 2.877 13.843 1.00 94.25 75 ASP A CA 1
ATOM 596 C C . ASP A 1 75 ? -21.404 3.793 15.050 1.00 94.25 75 ASP A C 1
ATOM 598 O O . ASP A 1 75 ? -22.285 4.548 15.456 1.00 94.25 75 ASP A O 1
ATOM 602 N N . THR A 1 76 ? -20.219 3.711 15.663 1.00 95.81 76 THR A N 1
ATOM 603 C CA . THR A 1 76 ? -19.907 4.424 16.913 1.00 95.81 76 THR A CA 1
ATOM 604 C C . THR A 1 76 ? -19.129 5.714 16.686 1.00 95.81 76 THR A C 1
ATOM 606 O O . THR A 1 76 ? -19.089 6.565 17.572 1.00 95.81 76 THR A O 1
ATOM 609 N N . GLY A 1 77 ? -18.476 5.854 15.530 1.00 94.56 77 GLY A N 1
ATOM 610 C CA . GLY A 1 77 ? -17.539 6.937 15.261 1.00 94.56 77 GLY A CA 1
ATOM 611 C C . GLY A 1 77 ? -16.232 6.838 16.053 1.00 94.56 77 GLY A C 1
ATOM 612 O O . GLY A 1 77 ? -15.487 7.812 16.080 1.00 94.56 77 GLY A O 1
ATOM 613 N N . GLU A 1 78 ? -15.927 5.708 16.709 1.00 96.19 78 GLU A N 1
ATOM 614 C CA . GLU A 1 78 ? -14.619 5.512 17.347 1.00 96.19 78 GLU A CA 1
ATOM 615 C C . GLU A 1 78 ? -13.514 5.572 16.281 1.00 96.19 78 GLU A C 1
ATOM 617 O O . GLU A 1 78 ? -13.580 4.867 15.272 1.00 96.19 78 GLU A O 1
ATOM 622 N N . ILE A 1 79 ? -12.490 6.398 16.515 1.00 95.75 79 ILE A N 1
ATOM 623 C CA . ILE A 1 79 ? -11.365 6.596 15.595 1.00 95.75 79 ILE A CA 1
ATOM 624 C C . ILE A 1 79 ? -10.076 6.114 16.249 1.00 95.75 79 ILE A C 1
ATOM 626 O O . ILE A 1 79 ? -9.769 6.467 17.389 1.00 95.75 79 ILE A O 1
ATOM 630 N N . ARG A 1 80 ? -9.280 5.357 15.494 1.00 95.44 80 ARG A N 1
ATOM 631 C CA . ARG A 1 80 ? -7.897 5.014 15.840 1.00 95.44 80 ARG A CA 1
ATOM 632 C C . ARG A 1 80 ? -6.973 5.443 14.714 1.00 95.44 80 ARG A C 1
ATOM 634 O O . ARG A 1 80 ? -7.239 5.136 13.557 1.00 95.44 80 ARG A O 1
ATOM 641 N N . GLN A 1 81 ? -5.893 6.130 15.058 1.00 94.81 81 GLN A N 1
ATOM 642 C CA . GLN A 1 81 ? -4.882 6.564 14.101 1.00 94.81 81 GLN A CA 1
ATOM 643 C C . GLN A 1 81 ? -3.664 5.647 14.164 1.00 94.81 81 GLN A C 1
ATOM 645 O O . GLN A 1 81 ? -3.189 5.318 15.250 1.00 94.81 81 GLN A O 1
ATOM 650 N N . PHE A 1 82 ? -3.151 5.284 12.992 1.00 94.75 82 PHE A N 1
ATOM 651 C CA . PHE A 1 82 ? -1.912 4.536 12.826 1.00 94.75 82 PHE A CA 1
ATOM 652 C C . PHE A 1 82 ? -0.981 5.314 11.904 1.00 94.75 82 PHE A C 1
ATOM 654 O O . PHE A 1 82 ? -1.298 5.512 10.733 1.00 94.75 82 PHE A O 1
ATOM 661 N N . ASP A 1 83 ? 0.163 5.746 12.420 1.00 93.06 83 ASP A N 1
ATOM 662 C CA . ASP A 1 83 ? 1.171 6.433 11.615 1.00 93.06 83 ASP A CA 1
ATOM 663 C C . ASP A 1 83 ? 2.075 5.411 10.918 1.00 93.06 83 ASP A C 1
ATOM 665 O O . ASP A 1 83 ? 2.506 4.427 11.522 1.00 93.06 83 ASP A O 1
ATOM 669 N N . GLY A 1 84 ? 2.320 5.635 9.630 1.00 92.75 84 GLY A N 1
ATOM 670 C CA . GLY A 1 84 ? 3.149 4.791 8.785 1.00 92.75 84 GLY A CA 1
ATOM 671 C C . GLY A 1 84 ? 4.629 4.837 9.182 1.00 92.75 84 GLY A C 1
ATOM 672 O O . GLY A 1 84 ? 5.083 5.783 9.835 1.00 92.75 84 GLY A O 1
ATOM 673 N N . PRO A 1 85 ? 5.411 3.828 8.767 1.00 94.12 85 PRO A N 1
ATOM 674 C CA . PRO A 1 85 ? 6.745 3.582 9.310 1.00 94.12 85 PRO A CA 1
ATOM 675 C C . PRO A 1 85 ? 7.826 4.505 8.734 1.00 94.12 85 PRO A C 1
ATOM 677 O O . PRO A 1 85 ? 8.915 4.592 9.297 1.00 94.12 85 PRO A O 1
ATOM 680 N N . LEU A 1 86 ? 7.548 5.184 7.617 1.00 92.06 86 LEU A N 1
ATOM 681 C CA . LEU A 1 86 ? 8.530 5.983 6.895 1.00 92.06 86 LEU A CA 1
ATOM 682 C C . LEU A 1 86 ? 8.301 7.484 7.112 1.00 92.06 86 LEU A C 1
ATOM 684 O O . LEU A 1 86 ? 7.239 7.993 6.743 1.00 92.06 86 LEU A O 1
ATOM 688 N N . PRO A 1 87 ? 9.281 8.214 7.676 1.00 89.69 87 PRO A N 1
ATOM 689 C CA . PRO A 1 87 ? 9.182 9.658 7.809 1.00 89.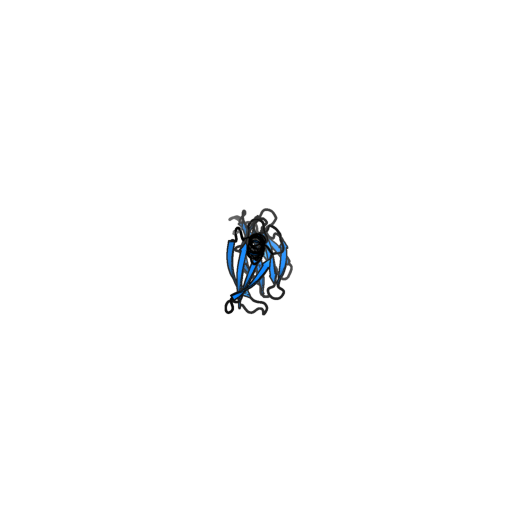69 87 PRO A CA 1
ATOM 690 C C . PRO A 1 87 ? 9.267 10.322 6.434 1.00 89.69 87 PRO A C 1
ATOM 692 O O . PRO A 1 87 ? 10.074 9.934 5.594 1.00 89.69 87 PRO A O 1
ATOM 695 N N . ASN A 1 88 ? 8.503 11.395 6.242 1.00 88.12 88 ASN A N 1
ATOM 696 C CA . ASN A 1 88 ? 8.434 12.156 4.990 1.00 88.12 88 ASN A CA 1
ATOM 697 C C . ASN A 1 88 ? 7.863 11.392 3.786 1.00 88.12 88 ASN A C 1
ATOM 699 O O . ASN A 1 88 ? 7.967 11.904 2.678 1.00 88.12 88 ASN A O 1
ATOM 703 N N . GLU A 1 89 ? 7.249 10.227 3.984 1.00 88.38 89 GLU A N 1
ATOM 704 C CA . GLU A 1 89 ? 6.542 9.485 2.940 1.00 88.38 89 GLU A CA 1
ATOM 705 C C . GLU A 1 89 ? 5.035 9.696 3.095 1.00 88.38 89 GLU A C 1
ATOM 707 O O . GLU A 1 89 ? 4.387 9.084 3.949 1.00 88.38 89 GLU A O 1
ATOM 712 N N . MET A 1 90 ? 4.466 10.579 2.274 1.00 85.88 90 MET A N 1
ATOM 713 C CA . MET A 1 90 ? 3.045 10.924 2.350 1.00 85.88 90 MET A CA 1
ATOM 714 C C . MET A 1 90 ? 2.172 9.810 1.736 1.00 85.88 90 MET A C 1
ATOM 716 O O . MET A 1 90 ? 2.659 8.971 0.987 1.00 85.88 90 MET A O 1
ATOM 720 N N . GLY A 1 91 ? 0.879 9.771 2.077 1.00 73.81 91 GLY A N 1
ATOM 721 C CA . GLY A 1 91 ? -0.049 8.718 1.646 1.00 73.81 91 GLY A CA 1
ATOM 722 C C . GLY A 1 91 ? -0.340 8.645 0.144 1.00 73.81 91 GLY A C 1
ATOM 723 O O . GLY A 1 91 ? 0.120 9.463 -0.650 1.00 73.81 91 GLY A O 1
ATOM 724 N N . SER A 1 92 ? -1.145 7.647 -0.230 1.00 73.12 92 SER A N 1
ATOM 725 C CA . SER A 1 92 ? -1.517 7.338 -1.613 1.00 73.12 92 SER A CA 1
ATOM 726 C C . SER A 1 92 ? -3.021 7.158 -1.813 1.00 73.12 92 SER A C 1
ATOM 728 O O . SER A 1 92 ? -3.771 6.888 -0.876 1.00 73.12 92 SER A O 1
ATOM 730 N N . TRP A 1 93 ? -3.447 7.292 -3.073 1.00 76.81 93 TRP A N 1
ATOM 731 C CA . TRP A 1 93 ? -4.744 6.826 -3.569 1.00 76.81 93 TRP A CA 1
ATOM 732 C C . TRP A 1 93 ? -4.814 5.301 -3.737 1.00 76.81 93 TRP A C 1
ATOM 734 O O . TRP A 1 93 ? -5.897 4.733 -3.755 1.00 76.81 93 TRP A O 1
ATOM 744 N N . GLY A 1 94 ? -3.685 4.611 -3.865 1.00 80.50 94 GLY A N 1
ATOM 745 C CA . GLY A 1 94 ? -3.645 3.159 -3.959 1.00 80.50 94 GLY A CA 1
ATOM 746 C C . GLY A 1 94 ? -3.990 2.517 -2.622 1.00 80.50 94 GLY A C 1
ATOM 747 O O . GLY A 1 94 ? -3.255 2.698 -1.654 1.00 80.50 94 GLY A O 1
ATOM 748 N N . PHE A 1 95 ? -5.076 1.746 -2.597 1.00 93.88 95 PHE A N 1
ATOM 749 C CA . PHE A 1 95 ? -5.522 0.939 -1.465 1.00 93.88 95 PHE A CA 1
ATOM 750 C C . PHE A 1 95 ? -5.939 -0.439 -1.979 1.00 93.88 95 PHE A C 1
ATOM 752 O O . PHE A 1 95 ? -6.770 -0.539 -2.880 1.00 93.88 95 PHE A O 1
ATOM 759 N N . ALA A 1 96 ? -5.386 -1.500 -1.402 1.00 97.25 96 ALA A N 1
ATOM 760 C CA . ALA A 1 96 ? -5.790 -2.871 -1.698 1.00 97.25 96 ALA A CA 1
ATOM 761 C C . ALA A 1 96 ? -5.835 -3.709 -0.419 1.00 97.25 96 ALA A C 1
ATOM 763 O O . ALA A 1 96 ? -5.172 -3.387 0.564 1.00 97.25 96 ALA A O 1
ATOM 764 N N . VAL A 1 97 ? -6.618 -4.786 -0.435 1.00 97.94 97 VAL A N 1
ATOM 765 C CA . VAL A 1 97 ? -6.734 -5.737 0.678 1.00 97.94 97 VAL A CA 1
ATOM 766 C C . VAL A 1 97 ? -6.423 -7.127 0.150 1.00 97.94 97 VAL A C 1
ATOM 768 O O . VAL A 1 97 ? -6.974 -7.522 -0.879 1.00 97.94 97 VAL A O 1
ATOM 771 N N . ASP A 1 98 ? -5.535 -7.858 0.813 1.00 97.38 98 ASP A N 1
ATOM 772 C CA . ASP A 1 98 ? -5.227 -9.239 0.440 1.00 97.38 98 ASP A CA 1
ATOM 773 C C . ASP A 1 98 ? -6.175 -10.265 1.085 1.00 97.38 98 ASP A C 1
ATOM 775 O O . ASP A 1 98 ? -7.119 -9.930 1.802 1.00 97.38 98 ASP A O 1
ATOM 779 N N . GLN A 1 99 ? -5.933 -11.547 0.808 1.00 94.88 99 GLN A N 1
ATOM 780 C CA . GLN A 1 99 ? -6.760 -12.654 1.301 1.00 94.88 99 GLN A CA 1
ATOM 781 C C . GLN A 1 99 ? -6.621 -12.871 2.817 1.00 94.88 99 GLN A C 1
ATOM 783 O O . GLN A 1 99 ? -7.485 -13.488 3.439 1.00 94.88 99 GLN A O 1
ATOM 788 N N . GLU A 1 100 ? -5.561 -12.340 3.422 1.00 96.25 100 GLU A N 1
ATOM 789 C CA . GLU A 1 100 ? -5.275 -12.388 4.851 1.00 96.25 100 GLU A CA 1
ATOM 790 C C . GLU A 1 100 ? -5.765 -11.134 5.598 1.00 96.25 100 GLU A C 1
ATOM 792 O O . GLU A 1 100 ? -5.452 -10.967 6.778 1.00 96.25 100 GLU A O 1
ATOM 797 N N . ASN A 1 101 ? -6.572 -10.283 4.949 1.00 97.62 101 ASN A N 1
ATOM 798 C CA . ASN A 1 101 ? -7.111 -9.029 5.487 1.00 97.62 101 ASN A CA 1
ATOM 799 C C . ASN A 1 101 ? -6.048 -7.968 5.819 1.00 97.62 101 ASN A C 1
ATOM 801 O O . ASN A 1 101 ? -6.288 -7.080 6.640 1.00 97.62 101 ASN A O 1
ATOM 805 N N . ARG A 1 102 ? -4.880 -8.030 5.179 1.00 98.00 102 ARG A N 1
ATOM 806 C CA . ARG A 1 102 ? -3.841 -7.002 5.280 1.00 98.00 102 ARG A CA 1
ATOM 807 C C . ARG A 1 102 ? -4.088 -5.935 4.224 1.00 98.00 102 ARG A C 1
ATOM 809 O O . ARG A 1 102 ? -4.491 -6.225 3.099 1.00 98.00 102 ARG A O 1
ATOM 816 N N . ILE A 1 103 ? -3.845 -4.689 4.600 1.00 97.88 103 ILE A N 1
ATOM 817 C CA . ILE A 1 103 ? -4.062 -3.508 3.770 1.00 97.88 103 ILE A CA 1
ATOM 818 C C . ILE A 1 103 ? -2.740 -3.099 3.137 1.00 97.88 103 ILE A C 1
ATOM 820 O O . ILE A 1 103 ? -1.722 -3.019 3.819 1.00 97.88 103 ILE A O 1
ATOM 824 N N . TYR A 1 104 ? -2.770 -2.798 1.847 1.00 97.88 104 TYR A N 1
ATOM 825 C CA . TYR A 1 104 ? -1.635 -2.317 1.075 1.00 97.88 104 TYR A CA 1
ATOM 826 C C . TYR A 1 104 ? -1.882 -0.888 0.622 1.00 97.88 104 TYR A C 1
ATOM 828 O O . TYR A 1 104 ? -2.959 -0.569 0.115 1.00 97.88 104 TYR A O 1
ATOM 836 N N . LEU A 1 105 ? -0.869 -0.046 0.797 1.00 96.25 105 LEU A N 1
ATOM 837 C CA . LEU A 1 105 ? -0.899 1.377 0.484 1.00 96.25 105 LEU A CA 1
ATOM 838 C C . LEU A 1 105 ? 0.368 1.772 -0.264 1.00 96.25 105 LEU A C 1
ATOM 840 O O . LEU A 1 105 ? 1.451 1.259 0.003 1.00 96.25 105 LEU A O 1
ATOM 844 N N . GLY A 1 106 ? 0.234 2.712 -1.189 1.00 94.12 106 GLY A N 1
ATOM 845 C CA . GLY A 1 106 ? 1.386 3.394 -1.765 1.00 94.12 106 GLY A CA 1
ATOM 846 C C . GLY A 1 106 ? 1.895 4.528 -0.876 1.00 94.12 106 GLY A C 1
ATOM 847 O O . GLY A 1 106 ? 1.117 5.118 -0.124 1.00 94.12 106 GLY A O 1
ATOM 848 N N . SER A 1 107 ? 3.160 4.909 -1.026 1.00 93.25 107 SER A N 1
ATOM 849 C CA . SER A 1 107 ? 3.649 6.215 -0.582 1.00 93.25 107 SER A CA 1
ATOM 850 C C . SER A 1 107 ? 3.904 7.172 -1.747 1.00 93.25 107 SER A C 1
ATOM 852 O O . SER A 1 107 ? 4.129 6.761 -2.891 1.00 93.25 107 SER A O 1
ATOM 854 N N . TYR A 1 108 ? 3.871 8.462 -1.426 1.00 90.38 108 TYR A N 1
ATOM 855 C CA . TYR A 1 108 ? 4.296 9.597 -2.233 1.00 90.38 108 TYR A CA 1
ATOM 856 C C . TYR A 1 108 ? 5.681 10.070 -1.770 1.00 90.38 108 TYR A C 1
ATOM 858 O O . TYR A 1 108 ? 5.964 10.050 -0.577 1.00 90.38 108 TYR A O 1
ATOM 866 N N . TYR A 1 109 ? 6.468 10.572 -2.726 1.00 91.94 109 TYR A N 1
ATOM 867 C CA . TYR A 1 109 ? 7.896 10.931 -2.728 1.00 91.94 109 TYR A CA 1
ATOM 868 C C . TYR A 1 109 ? 8.821 9.820 -3.216 1.00 91.94 109 TYR A C 1
ATOM 870 O O . TYR A 1 109 ? 9.588 10.083 -4.146 1.00 91.94 109 TYR A O 1
ATOM 878 N N . HIS A 1 110 ? 8.714 8.599 -2.684 1.00 94.94 110 HIS A N 1
ATOM 879 C CA . HIS A 1 110 ? 9.584 7.496 -3.105 1.00 94.94 110 HIS A CA 1
ATOM 880 C C . HIS A 1 110 ? 8.845 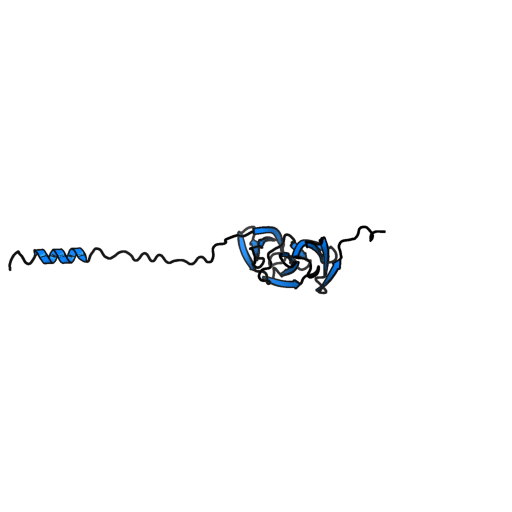6.204 -3.490 1.00 94.94 110 HIS A C 1
ATOM 882 O O . HIS A 1 110 ? 9.489 5.176 -3.669 1.00 94.94 110 HIS A O 1
ATOM 888 N N . ALA A 1 111 ? 7.527 6.224 -3.709 1.00 95.31 111 ALA A N 1
ATOM 889 C CA . ALA A 1 111 ? 6.788 5.063 -4.232 1.00 95.31 111 ALA A CA 1
ATOM 890 C C . ALA A 1 111 ? 7.014 3.755 -3.438 1.00 95.31 111 ALA A C 1
ATOM 892 O O . ALA A 1 111 ? 7.168 2.684 -4.032 1.00 95.31 111 ALA A O 1
ATOM 893 N N . HIS A 1 112 ? 7.060 3.830 -2.107 1.00 96.69 112 HIS A N 1
ATOM 894 C CA . HIS A 1 112 ? 7.121 2.641 -1.263 1.00 96.69 112 HIS A CA 1
ATOM 895 C C . HIS A 1 112 ? 5.775 1.918 -1.257 1.00 96.69 112 HIS A C 1
ATOM 897 O O . HIS A 1 112 ? 4.716 2.550 -1.218 1.00 96.69 112 HIS A O 1
ATOM 903 N N . LEU A 1 113 ? 5.818 0.588 -1.268 1.00 97.56 113 LEU A N 1
ATOM 904 C CA . LEU A 1 113 ? 4.667 -0.249 -0.964 1.00 97.56 113 LEU A CA 1
ATOM 905 C C . LEU A 1 113 ? 4.652 -0.520 0.538 1.00 97.56 113 LEU A C 1
ATOM 907 O O . LEU A 1 113 ? 5.556 -1.148 1.080 1.00 97.56 113 LEU A O 1
ATOM 911 N N . LEU A 1 114 ? 3.606 -0.063 1.207 1.00 97.44 114 LEU A N 1
ATOM 912 C CA . LEU A 1 114 ? 3.405 -0.243 2.635 1.00 97.44 114 LEU A CA 1
ATOM 913 C C . LEU A 1 114 ? 2.338 -1.305 2.871 1.00 97.44 114 LEU A C 1
ATOM 915 O O . LEU A 1 114 ? 1.334 -1.351 2.158 1.00 97.44 114 LEU A O 1
ATOM 919 N N . ARG A 1 115 ? 2.532 -2.123 3.903 1.00 97.81 115 ARG A N 1
ATOM 920 C CA . ARG A 1 115 ? 1.545 -3.086 4.393 1.00 97.81 115 ARG A CA 1
ATOM 921 C C . ARG A 1 115 ? 1.144 -2.746 5.818 1.00 97.81 115 ARG A C 1
ATOM 923 O O . ARG A 1 115 ? 1.996 -2.467 6.652 1.00 97.81 115 ARG A O 1
ATOM 930 N N . PHE A 1 116 ? -0.147 -2.814 6.098 1.00 97.88 116 PHE A N 1
ATOM 931 C CA . PHE A 1 116 ? -0.729 -2.646 7.420 1.00 97.88 116 PHE A CA 1
ATOM 932 C C . PHE A 1 116 ? -1.569 -3.873 7.769 1.00 97.88 116 PHE A C 1
ATOM 934 O O . PHE A 1 116 ? -2.405 -4.294 6.971 1.00 97.88 116 PHE A O 1
ATOM 941 N N . ASP A 1 117 ? -1.373 -4.445 8.955 1.00 97.94 117 ASP A N 1
ATOM 942 C CA . ASP A 1 117 ? -2.225 -5.516 9.484 1.00 97.94 117 ASP A CA 1
ATOM 943 C C . ASP A 1 117 ? -3.224 -4.921 10.497 1.00 97.94 117 ASP A C 1
ATOM 945 O O . ASP A 1 117 ? -2.829 -4.583 11.616 1.00 97.94 117 ASP A O 1
ATOM 949 N N . PRO A 1 118 ? -4.528 -4.823 10.169 1.00 97.62 118 PRO A N 1
ATOM 950 C CA . PRO A 1 118 ? -5.555 -4.314 11.079 1.00 97.62 118 PRO A CA 1
ATOM 951 C C . PRO A 1 118 ? -5.672 -5.069 12.399 1.00 97.62 118 PRO A C 1
ATOM 953 O O . PRO A 1 118 ? -6.057 -4.480 13.412 1.00 97.62 118 PRO A O 1
ATOM 956 N N . ARG A 1 119 ? -5.360 -6.369 12.409 1.00 96.62 119 ARG A N 1
ATOM 957 C CA . ARG A 1 119 ? -5.464 -7.226 13.594 1.00 96.62 119 ARG A CA 1
ATOM 958 C C . ARG A 1 119 ? -4.432 -6.832 14.642 1.00 96.62 119 ARG A C 1
ATOM 960 O O . ARG A 1 119 ? -4.757 -6.781 15.829 1.00 96.62 119 ARG A O 1
ATOM 967 N N . THR A 1 120 ? -3.209 -6.543 14.206 1.00 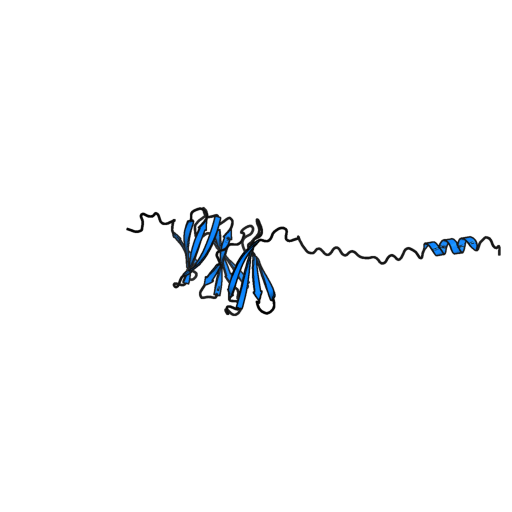96.94 120 THR A N 1
ATOM 968 C CA . THR A 1 120 ? -2.083 -6.197 15.087 1.00 96.94 120 THR A CA 1
ATOM 969 C C . THR A 1 120 ? -1.864 -4.689 15.207 1.00 96.94 120 THR A C 1
ATOM 971 O O . THR A 1 120 ? -1.327 -4.229 16.211 1.00 96.94 120 THR A O 1
ATOM 974 N N . GLY A 1 121 ? -2.321 -3.908 14.227 1.00 96.56 121 GLY A N 1
ATOM 975 C CA . GLY A 1 121 ? -2.038 -2.480 14.105 1.00 96.56 121 GLY A CA 1
ATOM 976 C C . GLY A 1 121 ? -0.605 -2.179 13.660 1.00 96.56 121 GLY A C 1
ATOM 977 O O . GLY A 1 121 ? -0.137 -1.061 13.870 1.00 96.56 121 GLY A O 1
ATOM 978 N N . MET A 1 122 ? 0.109 -3.167 13.111 1.00 97.38 122 MET A N 1
ATOM 979 C CA . MET A 1 122 ? 1.511 -3.030 12.722 1.00 97.38 122 MET A CA 1
ATOM 980 C C . MET A 1 122 ? 1.663 -2.696 11.240 1.00 97.38 122 MET A C 1
ATOM 982 O O . MET A 1 122 ? 0.900 -3.173 10.398 1.00 97.38 122 MET A O 1
ATOM 986 N N . TRP A 1 123 ? 2.692 -1.902 10.950 1.00 97.38 123 TRP A N 1
ATOM 987 C CA . TRP A 1 123 ? 3.119 -1.551 9.602 1.00 97.38 123 TRP A CA 1
ATOM 988 C C . TRP A 1 123 ? 4.384 -2.290 9.193 1.00 97.38 123 TRP A C 1
ATOM 990 O O . TRP A 1 123 ? 5.249 -2.568 10.022 1.00 97.38 123 TRP A O 1
ATOM 1000 N N . GLU A 1 124 ? 4.522 -2.491 7.890 1.00 97.62 124 GLU A N 1
ATOM 1001 C CA . GLU A 1 124 ? 5.734 -2.962 7.237 1.00 97.62 124 GLU A CA 1
ATOM 1002 C C . GLU A 1 124 ? 5.986 -2.136 5.971 1.00 97.62 124 GLU A C 1
ATOM 1004 O O . GLU A 1 124 ? 5.065 -1.877 5.193 1.00 97.62 124 GLU A O 1
ATOM 1009 N N . ASP A 1 125 ? 7.237 -1.726 5.767 1.00 97.38 125 ASP A N 1
ATOM 1010 C CA . ASP A 1 125 ? 7.708 -1.192 4.490 1.00 97.38 125 ASP A CA 1
ATOM 1011 C C . ASP A 1 125 ? 8.214 -2.353 3.629 1.00 97.38 125 ASP A C 1
ATOM 1013 O O . ASP A 1 125 ? 9.136 -3.070 4.018 1.00 97.38 125 ASP A O 1
ATOM 1017 N N . LEU A 1 126 ? 7.592 -2.547 2.467 1.00 97.56 126 LEU A N 1
ATOM 1018 C CA . LEU A 1 126 ? 7.928 -3.601 1.510 1.00 97.56 126 LEU A CA 1
ATOM 1019 C C . LEU A 1 126 ? 8.882 -3.102 0.413 1.00 97.56 126 LEU A C 1
ATOM 1021 O O . LEU A 1 126 ? 9.159 -3.820 -0.549 1.00 97.56 126 LEU A O 1
ATOM 1025 N N . GLY A 1 127 ? 9.400 -1.881 0.556 1.00 96.62 127 GLY A N 1
ATOM 1026 C CA . GLY A 1 127 ? 10.357 -1.271 -0.351 1.00 96.62 127 GLY A CA 1
ATOM 1027 C C . GLY A 1 127 ? 9.701 -0.623 -1.567 1.00 96.62 127 GLY A C 1
ATOM 1028 O O . GLY A 1 127 ? 8.510 -0.318 -1.579 1.00 96.62 127 GLY A O 1
ATOM 1029 N N . ARG A 1 128 ? 10.510 -0.385 -2.605 1.00 96.31 128 ARG A N 1
ATOM 1030 C CA . ARG A 1 128 ? 10.154 0.406 -3.795 1.00 96.31 128 ARG A CA 1
ATOM 1031 C C . ARG A 1 128 ? 9.990 -0.510 -5.012 1.00 96.31 128 ARG A C 1
ATOM 1033 O O . ARG A 1 128 ? 10.948 -0.697 -5.768 1.00 96.31 128 ARG A O 1
ATOM 1040 N N . PRO A 1 129 ? 8.810 -1.113 -5.229 1.00 95.31 129 PRO A N 1
ATOM 1041 C CA . PRO A 1 129 ? 8.683 -2.252 -6.131 1.00 95.31 129 PRO A CA 1
ATOM 1042 C C . PRO A 1 129 ? 8.897 -1.927 -7.617 1.00 95.31 129 PRO A C 1
ATOM 1044 O O . PRO A 1 129 ? 9.296 -2.789 -8.400 1.00 95.31 129 PRO A O 1
ATOM 1047 N N . ALA A 1 130 ? 8.677 -0.673 -8.013 1.00 94.38 130 ALA A N 1
ATOM 1048 C CA . ALA A 1 130 ? 8.913 -0.192 -9.375 1.00 94.38 130 ALA A CA 1
ATOM 1049 C C . ALA A 1 130 ? 10.307 0.452 -9.572 1.00 94.38 130 ALA A C 1
ATOM 1051 O O . ALA A 1 130 ? 10.613 0.978 -10.653 1.00 94.38 130 ALA A O 1
ATOM 1052 N N . GLY A 1 131 ? 11.176 0.358 -8.559 1.00 93.38 131 GLY A N 1
ATOM 1053 C CA . GLY A 1 131 ? 12.531 0.903 -8.549 1.00 93.38 131 GLY A CA 1
ATOM 1054 C C . GLY A 1 131 ? 12.615 2.366 -8.107 1.00 93.38 131 GLY A C 1
ATOM 1055 O O . GLY A 1 131 ? 11.614 3.035 -7.860 1.00 93.38 131 GLY A O 1
ATOM 1056 N N . GLU A 1 132 ? 13.844 2.877 -8.019 1.00 94.56 132 GLU A N 1
ATOM 1057 C CA . GLU A 1 132 ? 14.132 4.174 -7.391 1.00 94.56 132 GLU A CA 1
ATOM 1058 C C . GLU A 1 132 ? 13.726 5.406 -8.214 1.00 94.56 132 GLU A C 1
ATOM 1060 O O . GLU A 1 132 ? 13.684 6.517 -7.681 1.00 94.56 132 GLU A O 1
ATOM 1065 N N . SER A 1 133 ? 13.414 5.222 -9.500 1.00 93.94 133 SER A N 1
ATOM 1066 C CA . SER A 1 133 ? 12.991 6.308 -10.393 1.00 93.94 133 SER A CA 1
ATOM 1067 C C . SER A 1 133 ? 11.561 6.782 -10.144 1.00 93.94 133 SER A C 1
ATOM 1069 O O . SER A 1 133 ? 11.181 7.843 -10.632 1.00 93.94 133 SER A O 1
ATOM 1071 N N . GLU A 1 134 ? 10.755 5.983 -9.446 1.00 95.12 134 GLU A N 1
ATOM 1072 C CA . GLU A 1 134 ? 9.345 6.274 -9.219 1.00 95.12 134 GLU A CA 1
ATOM 1073 C C . GLU A 1 134 ? 9.160 7.019 -7.900 1.00 95.12 134 GLU A C 1
ATOM 1075 O O . GLU A 1 134 ? 9.790 6.702 -6.886 1.00 95.12 134 GLU A O 1
ATOM 1080 N N . SER A 1 135 ? 8.283 8.016 -7.925 1.00 94.75 135 SER A N 1
ATOM 1081 C CA . SER A 1 135 ? 8.003 8.884 -6.785 1.00 94.75 135 SER A CA 1
ATOM 1082 C C . SER A 1 135 ? 6.635 8.639 -6.169 1.00 94.75 135 SER A C 1
ATOM 1084 O O . SER A 1 135 ? 6.387 9.072 -5.048 1.00 94.75 135 SER A O 1
ATOM 1086 N N . PHE A 1 136 ? 5.735 7.943 -6.862 1.00 94.06 136 PHE A N 1
ATOM 1087 C CA . PHE A 1 136 ? 4.411 7.666 -6.329 1.00 94.06 136 PHE A CA 1
ATOM 1088 C C . PHE A 1 136 ? 3.855 6.336 -6.832 1.00 94.06 136 PHE A C 1
ATOM 1090 O O . PHE A 1 136 ? 3.928 6.053 -8.025 1.00 94.06 136 PHE A O 1
ATOM 1097 N N . ILE A 1 137 ? 3.260 5.538 -5.943 1.00 95.19 137 ILE A N 1
ATOM 1098 C CA . ILE A 1 137 ? 2.342 4.458 -6.334 1.00 95.19 137 ILE A CA 1
ATOM 1099 C C . ILE A 1 137 ? 0.942 5.069 -6.375 1.00 95.19 137 ILE A C 1
ATOM 1101 O O . ILE A 1 137 ? 0.448 5.519 -5.347 1.00 95.19 137 ILE A O 1
ATOM 1105 N N . CYS A 1 138 ? 0.308 5.109 -7.544 1.00 93.62 138 CYS A N 1
ATOM 1106 C CA . CYS A 1 138 ? -0.946 5.838 -7.760 1.00 93.62 138 CYS A CA 1
ATOM 1107 C C . CYS A 1 138 ? -2.194 4.984 -7.525 1.00 93.62 138 CYS A C 1
ATOM 1109 O O . CYS A 1 138 ? -3.238 5.509 -7.154 1.00 93.62 138 CYS A O 1
ATOM 1111 N N . ALA A 1 139 ? -2.098 3.682 -7.779 1.00 94.12 139 ALA A N 1
ATOM 1112 C CA . ALA A 1 139 ? -3.207 2.746 -7.671 1.00 94.12 139 ALA A CA 1
ATOM 1113 C C . ALA A 1 139 ? -2.684 1.373 -7.255 1.00 94.12 139 ALA A C 1
ATOM 1115 O O . ALA A 1 139 ? -1.559 1.009 -7.604 1.00 94.12 139 ALA A O 1
ATOM 1116 N N . LEU A 1 140 ? -3.516 0.623 -6.535 1.00 96.94 140 LEU A N 1
ATOM 1117 C CA . LEU A 1 140 ? -3.252 -0.749 -6.125 1.00 96.94 140 LEU A CA 1
ATOM 1118 C C . LEU A 1 140 ? -4.494 -1.606 -6.361 1.00 96.94 140 LEU A C 1
ATOM 1120 O O . LEU A 1 140 ? -5.616 -1.118 -6.245 1.00 96.94 140 LEU A O 1
ATOM 1124 N N . THR A 1 141 ? -4.293 -2.884 -6.661 1.00 97.38 141 THR A N 1
ATOM 1125 C CA . THR A 1 141 ? -5.363 -3.884 -6.689 1.00 97.38 141 THR A CA 1
ATOM 1126 C C . THR A 1 141 ? -4.830 -5.251 -6.288 1.00 97.38 141 THR A C 1
ATOM 1128 O O . THR A 1 141 ? -3.686 -5.593 -6.582 1.00 97.38 141 THR A O 1
ATOM 1131 N N . THR A 1 142 ? -5.681 -6.057 -5.665 1.00 98.19 142 THR A N 1
ATOM 1132 C CA . THR A 1 142 ? -5.403 -7.474 -5.412 1.00 98.19 142 THR A CA 1
ATOM 1133 C C . THR A 1 142 ? -5.919 -8.289 -6.590 1.00 98.19 142 THR A C 1
ATOM 1135 O O . THR A 1 142 ? -7.097 -8.205 -6.941 1.00 98.19 142 THR A O 1
ATOM 1138 N N . ALA A 1 143 ? -5.043 -9.054 -7.233 1.00 97.44 143 ALA A N 1
ATOM 1139 C CA . ALA A 1 143 ? -5.403 -9.961 -8.314 1.00 97.44 143 ALA A CA 1
ATOM 1140 C C . ALA A 1 143 ? -5.992 -11.281 -7.768 1.00 97.44 143 ALA A C 1
ATOM 1142 O O . ALA A 1 143 ? -5.751 -11.632 -6.610 1.00 97.44 143 ALA A O 1
ATOM 1143 N N . PRO A 1 144 ? -6.739 -12.058 -8.581 1.00 96.94 144 PRO A N 1
ATOM 1144 C CA . PRO A 1 144 ? -7.322 -13.334 -8.146 1.00 96.94 144 PRO A CA 1
ATOM 1145 C C . PRO A 1 144 ? -6.304 -14.375 -7.657 1.00 96.94 144 PRO A C 1
ATOM 1147 O O . PRO A 1 144 ? -6.646 -15.232 -6.846 1.00 96.94 144 PRO A O 1
ATOM 1150 N N . ASP A 1 145 ? -5.055 -14.298 -8.126 1.00 95.81 145 ASP A N 1
ATOM 1151 C CA . ASP A 1 145 ? -3.949 -15.154 -7.680 1.00 95.81 145 ASP A CA 1
ATOM 1152 C C . ASP A 1 145 ? -3.350 -14.728 -6.322 1.00 95.81 145 ASP A C 1
ATOM 1154 O O . ASP A 1 145 ? -2.469 -15.407 -5.792 1.00 95.81 145 ASP A O 1
ATOM 1158 N N . GLY A 1 146 ? -3.854 -13.637 -5.738 1.00 97.44 146 GLY A N 1
ATOM 1159 C CA . GLY A 1 146 ? -3.430 -13.083 -4.454 1.00 97.44 146 GLY A CA 1
ATOM 1160 C C . GLY A 1 146 ? -2.299 -12.059 -4.554 1.00 97.44 146 GLY A C 1
ATOM 1161 O O . GLY A 1 146 ? -1.912 -11.498 -3.531 1.00 97.44 146 GLY A O 1
ATOM 1162 N N . LYS A 1 147 ? -1.768 -11.783 -5.752 1.00 98.38 147 LYS A N 1
ATOM 1163 C CA . LYS A 1 147 ? -0.713 -10.777 -5.922 1.00 98.38 147 LYS A CA 1
ATOM 1164 C C . LYS A 1 147 ? -1.271 -9.367 -5.852 1.00 98.38 147 LYS A C 1
ATOM 1166 O O . LYS A 1 147 ? -2.371 -9.090 -6.330 1.00 98.38 147 LYS A O 1
ATOM 1171 N N . ILE A 1 148 ? -0.469 -8.456 -5.320 1.00 98.31 148 ILE A N 1
ATOM 1172 C CA . ILE A 1 148 ? -0.766 -7.028 -5.299 1.00 98.31 148 ILE A CA 1
ATOM 1173 C C . ILE A 1 148 ? -0.140 -6.389 -6.529 1.00 98.31 148 ILE A C 1
ATOM 1175 O O . ILE A 1 148 ? 1.069 -6.465 -6.725 1.00 98.31 148 ILE A O 1
ATOM 1179 N N . TRP A 1 149 ? -0.959 -5.755 -7.353 1.00 98.00 149 TRP A N 1
ATOM 1180 C CA . TRP A 1 149 ? -0.520 -5.029 -8.536 1.00 98.00 149 TRP A CA 1
ATOM 1181 C C . TRP A 1 149 ? -0.625 -3.535 -8.302 1.00 98.00 149 TRP A C 1
ATOM 1183 O O . TRP A 1 149 ? -1.582 -3.080 -7.676 1.00 98.00 149 TRP A O 1
ATOM 1193 N N . GLY A 1 150 ? 0.331 -2.774 -8.828 1.00 96.19 150 GLY A N 1
ATOM 1194 C CA . GLY A 1 150 ? 0.329 -1.324 -8.694 1.00 96.19 150 GLY A CA 1
ATOM 1195 C C . GLY A 1 150 ? 0.920 -0.593 -9.886 1.00 96.19 150 GLY A C 1
ATOM 1196 O O . GLY A 1 150 ? 1.837 -1.085 -10.541 1.00 96.19 150 GLY A O 1
ATOM 1197 N N . GLY A 1 151 ? 0.373 0.591 -10.150 1.00 95.38 151 GLY A N 1
ATOM 1198 C CA . GLY A 1 151 ? 0.862 1.522 -11.167 1.00 95.38 151 GLY A CA 1
ATOM 1199 C C . GLY A 1 151 ? 1.557 2.719 -10.526 1.00 95.38 151 GLY A C 1
ATOM 1200 O O . GLY A 1 151 ? 1.113 3.194 -9.475 1.00 95.38 151 GLY A O 1
ATOM 1201 N N . THR A 1 152 ? 2.630 3.213 -11.144 1.00 95.00 152 THR A N 1
ATOM 1202 C CA . THR A 1 152 ? 3.463 4.281 -10.570 1.00 95.00 152 THR A CA 1
ATOM 1203 C C . THR A 1 152 ? 3.586 5.527 -11.439 1.00 95.00 152 THR A C 1
ATOM 1205 O O . THR A 1 152 ? 3.295 5.524 -12.632 1.00 95.00 152 THR A O 1
ATOM 1208 N N . PHE A 1 153 ? 4.060 6.607 -10.826 1.00 93.50 153 PHE A N 1
ATOM 1209 C CA . PHE A 1 153 ? 4.454 7.860 -11.462 1.00 93.50 153 PHE A CA 1
ATOM 1210 C C . PHE A 1 153 ? 5.931 8.156 -11.122 1.00 93.50 153 PHE A C 1
ATOM 1212 O O . PHE A 1 153 ? 6.357 7.849 -10.002 1.00 93.50 153 PHE A O 1
ATOM 1219 N N . PRO A 1 154 ? 6.719 8.774 -12.026 1.00 93.50 154 PRO A N 1
ATOM 1220 C CA . PRO A 1 154 ? 6.313 9.405 -13.288 1.00 93.50 154 PRO A CA 1
ATOM 1221 C C . PRO A 1 154 ? 6.299 8.502 -14.517 1.00 93.50 154 PRO A C 1
ATOM 1223 O O . PRO A 1 154 ? 5.748 8.902 -15.540 1.00 93.50 154 PRO A O 1
ATOM 1226 N N . SER A 1 155 ? 6.882 7.308 -14.454 1.00 93.12 155 SER A N 1
ATOM 1227 C CA . SER A 1 155 ? 7.182 6.547 -15.673 1.00 93.12 155 SER A CA 1
ATOM 1228 C C . SER A 1 155 ? 6.077 5.570 -16.077 1.00 93.12 155 SER A C 1
ATOM 1230 O O . SER A 1 155 ? 6.301 4.754 -16.969 1.00 93.12 155 SER A O 1
ATOM 1232 N N . ALA A 1 156 ? 4.913 5.615 -15.417 1.00 92.94 156 ALA A N 1
ATOM 1233 C CA . ALA A 1 156 ? 3.784 4.715 -15.664 1.00 92.94 156 ALA A CA 1
ATOM 1234 C C . ALA A 1 156 ? 4.174 3.225 -15.609 1.00 92.94 156 ALA A C 1
ATOM 1236 O O . ALA A 1 156 ? 3.664 2.410 -16.380 1.00 92.94 156 ALA A O 1
ATOM 1237 N N . LYS A 1 157 ? 5.104 2.857 -14.715 1.00 93.81 157 LYS A N 1
ATOM 1238 C CA . LYS A 1 157 ? 5.507 1.455 -14.554 1.00 93.81 157 LYS A CA 1
ATOM 1239 C C . LYS A 1 157 ? 4.404 0.666 -13.869 1.00 93.81 157 LYS A C 1
ATOM 1241 O O . LYS A 1 157 ? 3.654 1.195 -13.047 1.00 93.81 157 LYS A O 1
ATOM 1246 N N . LEU A 1 158 ? 4.355 -0.618 -14.193 1.00 95.50 158 LEU A N 1
ATOM 1247 C CA . LEU A 1 158 ? 3.487 -1.591 -13.556 1.00 95.50 158 LEU A CA 1
ATOM 1248 C C . LEU A 1 158 ? 4.359 -2.523 -12.718 1.00 95.50 158 LEU A C 1
ATOM 1250 O O . LEU A 1 158 ? 5.418 -2.950 -13.161 1.00 95.50 158 LEU A O 1
ATOM 1254 N N . PHE A 1 159 ? 3.937 -2.875 -11.515 1.00 96.62 159 PHE A N 1
ATOM 1255 C CA . PHE A 1 159 ? 4.612 -3.910 -10.738 1.00 96.62 159 PHE A CA 1
ATOM 1256 C C . PHE A 1 159 ? 3.604 -4.905 -10.177 1.00 96.62 159 PHE A C 1
ATOM 1258 O O . PHE A 1 159 ? 2.424 -4.590 -10.015 1.00 96.62 159 PHE A O 1
ATOM 1265 N N . SER A 1 160 ? 4.097 -6.093 -9.842 1.00 97.69 160 SER A N 1
ATOM 1266 C CA . SER A 1 160 ? 3.389 -7.065 -9.016 1.00 97.69 160 SER A CA 1
ATOM 1267 C C . SER A 1 160 ? 4.234 -7.428 -7.799 1.00 97.69 160 SER A C 1
ATOM 1269 O O . SER A 1 160 ? 5.433 -7.661 -7.947 1.00 97.69 160 SER A O 1
ATOM 1271 N N . TYR A 1 161 ? 3.611 -7.539 -6.636 1.00 98.19 161 TYR A N 1
ATOM 1272 C CA . TYR A 1 161 ? 4.186 -8.038 -5.393 1.00 98.19 161 TYR A CA 1
ATOM 1273 C C . TYR A 1 161 ? 3.433 -9.297 -4.962 1.00 98.19 161 TYR A C 1
ATOM 1275 O O . TYR A 1 161 ? 2.201 -9.310 -4.973 1.00 98.19 161 TYR A O 1
ATOM 1283 N N . ASP A 1 162 ? 4.152 -10.351 -4.587 1.00 97.88 162 ASP A N 1
ATOM 1284 C CA . ASP A 1 162 ? 3.572 -11.588 -4.069 1.00 97.88 162 ASP A CA 1
ATOM 1285 C C . ASP A 1 162 ? 3.645 -11.609 -2.529 1.00 97.88 162 ASP A C 1
ATOM 1287 O O . ASP A 1 162 ? 4.734 -11.746 -1.967 1.00 97.88 162 ASP A O 1
ATOM 1291 N N . PRO A 1 163 ? 2.509 -11.507 -1.809 1.00 97.69 163 PRO A N 1
ATOM 1292 C CA . PRO A 1 163 ? 2.493 -11.531 -0.346 1.00 97.69 163 PRO A CA 1
ATOM 1293 C C . PRO A 1 163 ? 2.998 -12.824 0.296 1.00 97.69 163 PRO A C 1
ATOM 1295 O O . PRO A 1 163 ? 3.310 -12.811 1.490 1.00 97.69 163 PRO A O 1
ATOM 1298 N N . LYS A 1 164 ? 3.033 -13.938 -0.448 1.00 96.56 164 LYS A N 1
ATOM 1299 C CA . LYS A 1 164 ? 3.448 -15.250 0.064 1.00 96.56 164 LYS A CA 1
ATOM 1300 C C . LYS A 1 164 ? 4.960 -15.410 0.031 1.00 96.56 164 LYS A C 1
ATOM 1302 O O . LYS A 1 164 ? 5.522 -15.994 0.953 1.00 96.56 164 LYS A O 1
ATOM 1307 N N . THR A 1 165 ? 5.608 -14.909 -1.019 1.00 96.94 165 THR A N 1
ATOM 1308 C CA . THR A 1 165 ? 7.062 -15.044 -1.210 1.00 96.94 165 THR A CA 1
ATOM 1309 C C . THR A 1 165 ? 7.831 -13.771 -0.866 1.00 96.94 165 THR A C 1
ATOM 1311 O O . THR A 1 165 ? 9.026 -13.835 -0.596 1.00 96.94 165 THR A O 1
ATOM 1314 N N . GLY A 1 166 ? 7.162 -12.615 -0.860 1.00 95.81 166 GLY A N 1
ATOM 1315 C CA . GLY A 1 166 ? 7.798 -11.303 -0.756 1.00 95.81 166 GLY A CA 1
ATOM 1316 C C . GLY A 1 166 ? 8.459 -10.839 -2.057 1.00 95.81 166 GLY A C 1
ATOM 1317 O O . GLY A 1 166 ? 9.107 -9.794 -2.070 1.00 95.81 166 GLY A O 1
ATOM 1318 N N . GLU A 1 167 ? 8.315 -11.592 -3.149 1.00 96.81 167 GLU A N 1
ATOM 1319 C CA . GLU A 1 167 ? 8.930 -11.249 -4.426 1.00 96.81 167 GLU A CA 1
ATOM 1320 C C . GLU A 1 167 ? 8.197 -10.101 -5.115 1.00 96.81 167 GLU A C 1
ATOM 1322 O O . GLU A 1 167 ? 6.967 -10.013 -5.118 1.00 96.81 167 GLU A O 1
ATOM 1327 N N . THR A 1 168 ? 8.977 -9.242 -5.766 1.00 96.31 168 THR A N 1
ATOM 1328 C CA . THR A 1 168 ? 8.468 -8.165 -6.608 1.00 96.31 168 THR A CA 1
ATOM 1329 C C . THR A 1 168 ? 8.938 -8.353 -8.039 1.00 96.31 168 THR A C 1
ATOM 1331 O O . THR A 1 168 ? 10.119 -8.594 -8.289 1.00 96.31 168 THR A O 1
ATOM 1334 N N . LYS A 1 169 ? 8.028 -8.147 -8.992 1.00 95.19 169 LYS A N 1
ATOM 1335 C CA . LYS A 1 169 ? 8.345 -8.035 -10.413 1.00 95.19 169 LYS A CA 1
ATOM 1336 C C . LYS A 1 169 ? 7.985 -6.645 -10.917 1.00 95.19 169 LYS A C 1
ATOM 1338 O O . LYS A 1 169 ? 6.821 -6.255 -10.877 1.00 95.19 169 LYS A O 1
ATOM 1343 N N . ASN A 1 170 ? 8.982 -5.933 -11.429 1.00 91.38 170 ASN A N 1
ATOM 1344 C CA . ASN A 1 170 ? 8.796 -4.680 -12.149 1.00 91.38 170 ASN A CA 1
ATOM 1345 C C . ASN A 1 170 ? 8.562 -4.979 -13.634 1.00 91.38 170 ASN A C 1
ATOM 1347 O O . ASN A 1 170 ? 9.332 -5.713 -14.256 1.00 91.38 170 ASN A O 1
ATOM 1351 N N . LEU A 1 171 ? 7.495 -4.423 -14.186 1.00 85.00 171 LEU A N 1
ATOM 1352 C CA . LEU A 1 171 ? 7.120 -4.511 -15.584 1.00 85.00 171 LEU A CA 1
ATOM 1353 C C . LEU A 1 171 ? 7.241 -3.098 -16.152 1.00 85.00 171 LEU A C 1
ATOM 1355 O O . LEU A 1 171 ? 6.519 -2.173 -15.771 1.00 85.00 171 LEU A O 1
ATOM 1359 N N . VAL A 1 172 ? 8.217 -2.922 -17.039 1.00 72.88 172 VAL A N 1
ATOM 1360 C CA . VAL A 1 172 ? 8.409 -1.654 -17.745 1.00 72.88 172 VAL A CA 1
ATOM 1361 C C . VAL A 1 172 ? 7.122 -1.328 -18.506 1.00 72.88 172 VAL A C 1
ATOM 1363 O O . VAL A 1 172 ? 6.425 -2.249 -18.937 1.00 72.88 172 VAL A O 1
ATOM 1366 N N . ALA A 1 173 ? 6.796 -0.039 -18.640 1.00 58.31 173 ALA A N 1
ATOM 1367 C CA . ALA A 1 173 ? 5.658 0.401 -19.439 1.00 58.31 173 ALA A CA 1
ATOM 1368 C C . ALA A 1 173 ? 5.700 -0.321 -20.791 1.00 58.31 173 ALA A C 1
ATOM 1370 O O . ALA A 1 173 ? 6.702 -0.216 -21.500 1.00 58.31 173 ALA A O 1
ATOM 1371 N N . LEU A 1 174 ? 4.652 -1.102 -21.080 1.00 50.47 174 LEU A N 1
ATOM 1372 C CA . LEU A 1 174 ? 4.514 -1.859 -22.319 1.00 50.47 174 LEU A CA 1
ATOM 1373 C C . LEU A 1 174 ? 4.850 -0.925 -23.478 1.00 50.47 174 LEU A C 1
ATOM 1375 O O . LEU A 1 174 ? 4.136 0.051 -23.726 1.00 50.47 174 LEU A O 1
ATOM 1379 N N . SER A 1 175 ? 5.950 -1.207 -24.173 1.00 47.91 175 SER A N 1
ATOM 1380 C CA . SER A 1 175 ? 6.105 -0.648 -25.499 1.00 47.91 175 SER A CA 1
ATOM 1381 C C . SER A 1 175 ? 5.020 -1.312 -26.346 1.00 47.91 175 SER A C 1
ATOM 1383 O O . SER A 1 175 ? 4.767 -2.509 -26.222 1.00 47.91 175 SER A O 1
ATOM 1385 N N . ILE A 1 176 ? 4.328 -0.541 -27.183 1.00 48.81 176 ILE A N 1
ATOM 1386 C CA . ILE A 1 176 ? 3.259 -1.059 -28.055 1.00 48.81 176 ILE A CA 1
ATOM 1387 C C . ILE A 1 176 ? 3.746 -2.214 -28.970 1.00 48.81 176 ILE A C 1
ATOM 1389 O O . ILE A 1 176 ? 2.921 -2.895 -29.565 1.00 48.81 176 ILE A O 1
ATOM 1393 N N . GLY A 1 177 ? 5.056 -2.482 -29.052 1.00 47.47 177 GLY A N 1
ATOM 1394 C CA . GLY A 1 177 ? 5.643 -3.563 -29.848 1.00 47.47 177 GLY A CA 1
ATOM 1395 C C . GLY A 1 177 ? 5.710 -4.947 -29.189 1.00 47.47 177 GLY A C 1
ATOM 1396 O O . GLY A 1 177 ? 6.102 -5.886 -29.868 1.00 47.47 177 GLY A O 1
ATOM 1397 N N . ASP A 1 178 ? 5.338 -5.105 -27.915 1.00 45.00 178 ASP A N 1
ATOM 1398 C CA . ASP A 1 178 ?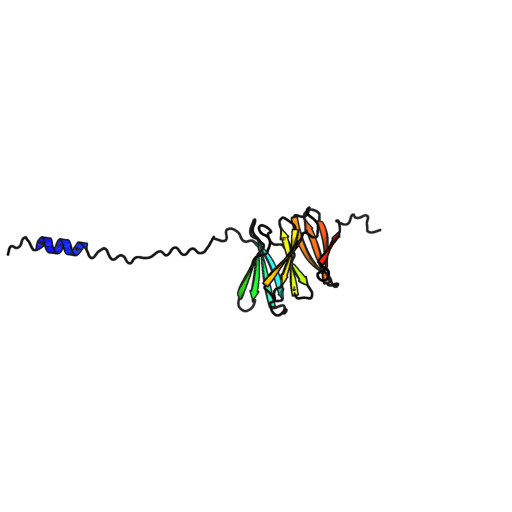 5.462 -6.393 -27.199 1.00 45.00 178 ASP A CA 1
ATOM 1399 C C . ASP A 1 178 ? 4.171 -7.251 -27.224 1.00 45.00 178 ASP A C 1
ATOM 1401 O O . ASP A 1 178 ? 4.036 -8.203 -26.453 1.00 45.00 178 ASP A O 1
ATOM 1405 N N . LEU A 1 179 ? 3.201 -6.904 -28.084 1.00 42.66 179 LEU A N 1
ATOM 1406 C CA . LEU A 1 179 ? 1.907 -7.594 -28.242 1.00 42.66 179 LEU A CA 1
ATOM 1407 C C . LEU A 1 179 ? 1.689 -8.213 -29.641 1.00 42.66 179 LEU A C 1
ATOM 1409 O O . LEU A 1 179 ? 0.538 -8.379 -30.050 1.00 42.66 179 LEU A O 1
ATOM 1413 N N . GLU A 1 180 ? 2.756 -8.578 -30.358 1.00 36.84 180 GLU A N 1
ATOM 1414 C CA . GLU A 1 180 ? 2.673 -9.383 -31.596 1.00 36.84 180 GLU A CA 1
ATOM 1415 C C . GLU A 1 180 ? 3.107 -10.841 -31.397 1.00 36.84 180 GLU A C 1
ATOM 1417 O O . GLU A 1 180 ? 4.154 -11.080 -30.749 1.00 36.84 180 GLU A O 1
#

Secondary structure (DSSP, 8-state):
--TTSHHHHHHHHTSSTT--------------S-----EEEEEEEEE-TTSSEEEEEEEEE-TTS--EEEEE-TTT--EEEEE-SSTT-B--S-EEE-TTS-EEEE-BSS--EEEEETTTTEEEE---TT-TT--EEEEEEE-TTS-EEEEEETT--EEEE-TTT--EEEE----GGG--

pLDDT: mean 83.35, std 18.84, range [36.84, 98.38]

Foldseek 3Di:
DDPVVVVVVVVVVVVPVPPPDPPPPPPPPCPDDPCPDKDFQDWDFFAALVRDRQWIWTWIFDAQAFIKIWTARVPPRDIDIAGEDDGRWTWEPAWEAFPQRWIWTFTAQFGWIKIADNNVRDIDTLGRQQDRVFGIFHYWYQDPVRWIWTFTPDQRWIKIAHPVPSDIDIHGDDDPPPPD

Radius of gyration: 29.67 Å; chains: 1; bounding box: 36×78×105 Å